Protein AF-A0A1G7PB06-F1 (afdb_monomer_lite)

Radius of gyration: 14.4 Å; chains: 1; bounding box: 40×36×32 Å

Secondary structure (DSSP, 8-state):
-----EEEEEEEEEGGGHHHHHHHHHHHHT-----STT---TTEEEEE-SSEEEEEEE-SS-TTSEEEEEEESS-SEEEEEEEEEGGGHHHHHHHHHHHHHHHHHHHS--S-S-----TT-SS-HHHHHHHHHT----

pLDDT: mean 91.92, std 7.51, range [45.88, 98.06]

Structure (mmCIF, N/CA/C/O backbone):
data_AF-A0A1G7PB06-F1
#
_entry.id   AF-A0A1G7PB06-F1
#
loop_
_atom_site.group_PDB
_atom_site.id
_atom_site.type_symbol
_atom_site.label_atom_id
_atom_site.label_alt_id
_atom_site.label_comp_id
_atom_site.label_asym_id
_atom_site.label_entity_id
_atom_site.label_seq_id
_atom_site.pdbx_PDB_ins_code
_atom_site.Cartn_x
_atom_site.Cartn_y
_atom_site.Cartn_z
_atom_site.occupancy
_atom_site.B_iso_or_equiv
_atom_site.auth_seq_id
_atom_site.auth_comp_id
_atom_site.auth_asym_id
_atom_site.auth_atom_id
_atom_site.pdbx_PDB_model_num
ATOM 1 N N . MET A 1 1 ? -23.926 -3.365 15.115 1.00 45.88 1 MET A N 1
ATOM 2 C CA . MET A 1 1 ? -22.559 -3.353 14.564 1.00 45.88 1 MET A CA 1
ATOM 3 C C . MET A 1 1 ? -22.156 -1.903 14.469 1.00 45.88 1 MET A C 1
ATOM 5 O O . MET A 1 1 ? -22.856 -1.162 13.790 1.00 45.88 1 MET A O 1
ATOM 9 N N . GLU A 1 2 ? -21.139 -1.483 15.216 1.00 50.88 2 GLU A N 1
ATOM 10 C CA . GLU A 1 2 ? -20.574 -0.145 15.038 1.00 50.88 2 GLU A CA 1
ATOM 11 C C . GLU A 1 2 ? -20.037 -0.027 13.612 1.00 50.88 2 GLU A C 1
ATOM 13 O O . GLU A 1 2 ? -19.441 -0.963 13.073 1.00 50.88 2 GLU A O 1
ATOM 18 N N . GLN A 1 3 ? -20.331 1.095 12.967 1.00 63.06 3 GLN A N 1
ATOM 19 C CA . GLN A 1 3 ? -19.784 1.397 11.659 1.00 63.06 3 GLN A CA 1
ATOM 20 C C . GLN A 1 3 ? -18.326 1.800 11.878 1.00 63.06 3 GLN A C 1
ATOM 22 O O . GLN A 1 3 ? -18.056 2.876 12.404 1.00 63.06 3 GLN A O 1
ATOM 27 N N . ILE A 1 4 ? -17.396 0.907 11.541 1.00 79.12 4 ILE A N 1
ATOM 28 C CA . ILE A 1 4 ? -15.962 1.195 11.625 1.00 79.12 4 ILE A CA 1
ATOM 29 C C . ILE A 1 4 ? -15.667 2.318 10.626 1.00 79.12 4 ILE A C 1
ATOM 31 O O . ILE A 1 4 ? -15.870 2.145 9.422 1.00 79.12 4 ILE A O 1
ATOM 35 N N . ALA A 1 5 ? -15.234 3.472 11.133 1.00 92.56 5 ALA A N 1
ATOM 36 C CA . ALA A 1 5 ? -14.767 4.575 10.305 1.00 92.56 5 ALA A CA 1
ATOM 37 C C . ALA A 1 5 ? -13.387 4.222 9.738 1.00 92.56 5 ALA A C 1
ATOM 39 O 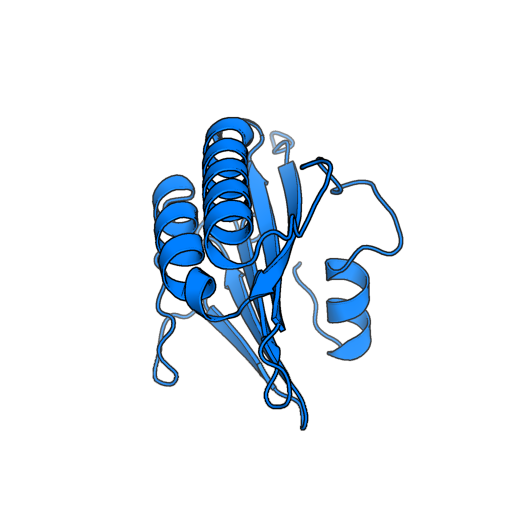O . ALA A 1 5 ? -12.468 3.879 10.488 1.00 92.56 5 ALA A O 1
ATOM 40 N N . LEU A 1 6 ? -13.265 4.271 8.413 1.00 95.94 6 LEU A N 1
ATOM 41 C CA . LEU A 1 6 ? -12.065 3.886 7.680 1.00 95.94 6 LEU A CA 1
ATOM 42 C C . LEU A 1 6 ? -11.516 5.077 6.892 1.00 95.94 6 LEU A C 1
ATOM 44 O O . LEU A 1 6 ? -12.263 5.938 6.427 1.00 95.94 6 LEU A O 1
ATOM 48 N N . VAL A 1 7 ? -10.205 5.057 6.697 1.00 97.19 7 VAL A N 1
ATOM 49 C CA . VAL A 1 7 ? -9.429 6.006 5.900 1.00 97.19 7 VAL A CA 1
ATOM 50 C C . VAL A 1 7 ? -8.623 5.225 4.878 1.00 97.19 7 VAL A C 1
ATOM 52 O O . VAL A 1 7 ? -8.157 4.124 5.177 1.00 97.19 7 VAL A O 1
ATOM 55 N N . GLN A 1 8 ? -8.442 5.795 3.689 1.00 97.88 8 GLN A N 1
ATOM 56 C CA . GLN A 1 8 ? -7.593 5.228 2.648 1.00 97.88 8 GLN A CA 1
ATOM 57 C C . GLN A 1 8 ? -6.561 6.250 2.191 1.00 97.88 8 GLN A C 1
ATOM 59 O O . GLN A 1 8 ? -6.912 7.387 1.886 1.00 97.88 8 GLN A O 1
ATOM 64 N N . TYR A 1 9 ? -5.312 5.811 2.119 1.00 97.75 9 TYR A N 1
ATOM 65 C CA . TYR A 1 9 ? -4.211 6.535 1.503 1.00 97.75 9 TYR A CA 1
ATOM 66 C C . TYR A 1 9 ? -3.663 5.708 0.351 1.00 97.75 9 TYR A C 1
ATOM 68 O O . TYR A 1 9 ? -3.637 4.478 0.426 1.00 97.75 9 TYR A O 1
ATOM 76 N N . GLU A 1 10 ? -3.219 6.380 -0.699 1.00 95.81 10 GLU A N 1
ATOM 77 C CA . GLU A 1 10 ? -2.621 5.744 -1.866 1.00 95.81 10 GLU A CA 1
ATOM 78 C C . GLU A 1 10 ? -1.372 6.515 -2.266 1.00 95.81 10 GLU A C 1
ATOM 80 O O . GLU A 1 10 ? -1.354 7.742 -2.165 1.00 95.81 10 GLU A O 1
ATOM 85 N N . TYR A 1 11 ? -0.325 5.794 -2.655 1.00 91.44 11 TYR A N 1
ATOM 86 C CA . TYR A 1 11 ? 1.003 6.372 -2.822 1.00 91.44 11 TYR A CA 1
ATOM 87 C C . TYR A 1 11 ? 1.779 5.607 -3.905 1.00 91.44 11 TYR A C 1
ATOM 89 O O . TYR A 1 11 ? 1.746 4.378 -3.920 1.00 91.44 11 TYR A O 1
ATOM 97 N N . GLU A 1 12 ? 2.464 6.311 -4.805 1.00 93.38 12 GLU A N 1
ATOM 98 C CA . GLU A 1 12 ? 3.399 5.761 -5.797 1.00 93.38 12 GLU A CA 1
ATOM 99 C C . GLU A 1 12 ? 4.785 6.329 -5.509 1.00 93.38 12 GLU A C 1
ATOM 101 O O . GLU A 1 12 ? 4.919 7.529 -5.287 1.00 93.38 12 GLU A O 1
ATOM 106 N N . PHE A 1 13 ? 5.804 5.477 -5.442 1.00 93.94 13 PHE A N 1
ATOM 107 C CA . PHE A 1 13 ? 7.101 5.864 -4.891 1.00 93.94 13 PHE A CA 1
ATOM 108 C C . PHE A 1 13 ? 8.231 4.928 -5.348 1.00 93.94 13 PHE A C 1
ATOM 110 O O . PHE A 1 13 ? 7.950 3.800 -5.780 1.00 93.94 13 PHE A O 1
ATOM 117 N N . PRO A 1 14 ? 9.505 5.359 -5.247 1.00 94.94 14 PRO A N 1
ATOM 118 C CA . PRO A 1 14 ? 10.655 4.505 -5.529 1.00 94.94 14 PRO A CA 1
ATOM 119 C C . PRO A 1 14 ? 10.664 3.251 -4.646 1.00 94.94 14 PRO A C 1
ATOM 121 O O . PRO A 1 14 ? 10.404 3.299 -3.446 1.00 94.94 14 PRO A O 1
ATOM 124 N N . ASN A 1 15 ? 10.971 2.102 -5.239 1.00 94.44 15 ASN A N 1
ATOM 125 C CA . ASN A 1 15 ? 10.803 0.802 -4.596 1.00 94.44 15 ASN A CA 1
ATOM 126 C C . ASN A 1 15 ? 11.654 0.575 -3.338 1.00 94.44 15 ASN A C 1
ATOM 128 O O . ASN A 1 15 ? 11.265 -0.238 -2.500 1.00 94.44 15 ASN A O 1
ATOM 132 N N . GLU A 1 16 ? 12.784 1.257 -3.185 1.00 94.56 16 GLU A N 1
ATOM 133 C CA . GLU A 1 16 ? 13.708 1.064 -2.062 1.00 94.56 16 GLU A CA 1
ATOM 134 C C . GLU A 1 16 ? 13.110 1.445 -0.700 1.00 94.56 16 GLU A C 1
ATOM 136 O O . GLU A 1 16 ? 13.484 0.855 0.310 1.00 94.56 16 GLU A O 1
ATOM 141 N N . PHE A 1 17 ? 12.100 2.321 -0.674 1.00 94.75 17 PHE A N 1
ATOM 142 C CA . PHE A 1 17 ? 11.391 2.709 0.552 1.00 94.75 17 PHE A CA 1
ATOM 143 C C . PHE A 1 17 ? 10.294 1.710 0.962 1.00 94.75 17 PHE A C 1
ATOM 145 O O . PHE A 1 17 ? 9.633 1.892 1.984 1.00 94.75 17 PHE A O 1
ATOM 152 N N . THR A 1 18 ? 10.051 0.657 0.170 1.00 95.31 18 THR A N 1
ATOM 153 C CA . THR A 1 18 ? 8.888 -0.234 0.357 1.00 95.31 18 THR A CA 1
ATOM 154 C C . THR A 1 18 ? 8.957 -1.009 1.661 1.00 95.31 18 THR A C 1
ATOM 156 O O . THR A 1 18 ? 7.960 -1.072 2.380 1.00 95.31 18 THR A O 1
ATOM 159 N N . ASP A 1 19 ? 10.109 -1.608 1.960 1.00 94.62 19 ASP A N 1
ATOM 160 C CA . ASP A 1 19 ? 10.250 -2.493 3.115 1.00 94.62 19 ASP A CA 1
ATOM 161 C C . ASP A 1 19 ? 10.080 -1.698 4.417 1.00 94.62 19 ASP A C 1
ATOM 163 O O . ASP A 1 19 ? 9.240 -2.047 5.247 1.00 94.62 19 ASP A O 1
ATOM 167 N N . GLU A 1 20 ? 10.779 -0.564 4.540 1.00 94.94 20 GLU A N 1
ATOM 168 C CA . GLU A 1 20 ? 10.661 0.337 5.690 1.00 94.94 20 GLU A CA 1
ATOM 169 C C . GLU A 1 20 ? 9.227 0.859 5.862 1.00 94.94 20 GLU A C 1
ATOM 171 O O . GLU A 1 20 ? 8.671 0.796 6.964 1.00 94.94 20 GLU A O 1
ATOM 176 N N . LEU A 1 21 ? 8.600 1.335 4.779 1.00 96.50 21 LEU A N 1
ATOM 177 C CA . LEU A 1 21 ? 7.232 1.842 4.828 1.00 96.50 21 LEU A CA 1
ATOM 178 C C . LEU A 1 21 ? 6.264 0.756 5.312 1.00 96.50 21 LEU A C 1
ATOM 180 O O . LEU A 1 21 ? 5.485 0.981 6.239 1.00 96.50 21 LEU A O 1
ATOM 184 N N . VAL A 1 22 ? 6.300 -0.434 4.716 1.00 97.19 22 VAL A N 1
ATOM 185 C CA . VAL A 1 22 ? 5.345 -1.498 5.046 1.00 97.19 22 VAL A CA 1
ATOM 186 C C . VAL A 1 22 ? 5.564 -2.037 6.458 1.00 97.19 22 VAL A C 1
ATOM 188 O O . VAL A 1 22 ? 4.580 -2.325 7.141 1.00 97.19 22 VAL A O 1
ATOM 191 N N . GLU A 1 23 ? 6.806 -2.137 6.932 1.00 96.75 23 GLU A N 1
ATOM 192 C CA . GLU A 1 23 ? 7.096 -2.537 8.313 1.00 96.75 23 GLU A CA 1
ATOM 193 C C . GLU A 1 23 ? 6.539 -1.533 9.330 1.00 96.75 23 GLU A C 1
ATOM 195 O O . GLU A 1 23 ? 5.863 -1.932 10.286 1.00 96.75 23 GLU A O 1
ATOM 200 N N . GLN A 1 24 ? 6.744 -0.230 9.112 1.00 97.81 24 GLN A N 1
ATOM 201 C CA . GLN A 1 24 ? 6.213 0.811 9.997 1.00 97.81 24 GLN A CA 1
ATOM 202 C C . GLN A 1 24 ? 4.680 0.824 10.008 1.00 97.81 24 GLN A C 1
ATOM 204 O O . GLN A 1 24 ? 4.052 0.846 11.073 1.00 97.81 24 GLN A O 1
ATOM 209 N N . ILE A 1 25 ? 4.064 0.770 8.826 1.00 98.06 25 ILE A N 1
ATOM 210 C CA . ILE A 1 25 ? 2.607 0.757 8.667 1.00 98.06 25 ILE A CA 1
ATOM 211 C C . ILE A 1 25 ? 2.004 -0.513 9.279 1.00 98.06 25 ILE A C 1
ATOM 213 O O . ILE A 1 25 ? 1.044 -0.425 10.049 1.00 98.06 25 ILE A O 1
ATOM 217 N N . GLY A 1 26 ? 2.600 -1.679 9.017 1.00 97.25 26 GLY A N 1
ATOM 218 C CA . GLY A 1 26 ? 2.213 -2.956 9.616 1.00 97.25 26 GLY A CA 1
ATOM 219 C C . GLY A 1 26 ? 2.284 -2.923 11.142 1.00 97.25 26 GLY A C 1
ATOM 220 O O . GLY A 1 26 ? 1.340 -3.346 11.809 1.00 97.25 26 GLY A O 1
ATOM 221 N N . GLY A 1 27 ? 3.336 -2.323 11.706 1.00 97.75 27 GLY A N 1
ATOM 222 C CA . GLY A 1 27 ? 3.474 -2.112 13.147 1.00 97.75 27 GLY A CA 1
ATOM 223 C C . GLY A 1 27 ? 2.383 -1.216 13.744 1.00 97.75 27 GLY A C 1
ATOM 224 O O . GLY A 1 27 ? 1.810 -1.554 14.780 1.00 97.75 27 GLY A O 1
ATOM 225 N N . ILE A 1 28 ? 2.039 -0.103 13.084 1.00 97.88 28 ILE A N 1
ATOM 226 C CA . ILE A 1 28 ? 0.966 0.808 13.531 1.00 97.88 28 ILE A CA 1
ATOM 227 C C . ILE A 1 28 ? -0.402 0.123 13.485 1.00 97.88 28 ILE A C 1
ATOM 229 O O . ILE A 1 28 ? -1.214 0.305 14.394 1.00 97.88 28 ILE A O 1
ATOM 233 N N . MET A 1 29 ? -0.657 -0.648 12.428 1.00 96.50 29 MET A N 1
ATOM 234 C CA . MET A 1 29 ? -1.915 -1.368 12.218 1.00 96.50 29 MET A CA 1
ATOM 235 C C . MET A 1 29 ? -1.981 -2.682 13.005 1.00 96.50 29 MET A C 1
ATOM 237 O O . MET A 1 29 ? -3.035 -3.304 13.048 1.00 96.50 29 MET A O 1
ATOM 241 N N . ASN A 1 30 ? -0.878 -3.100 13.636 1.00 95.69 30 ASN A N 1
ATOM 242 C CA . ASN A 1 30 ? -0.724 -4.402 14.283 1.00 95.69 30 ASN A CA 1
ATOM 243 C C . ASN A 1 30 ? -1.012 -5.587 13.333 1.00 95.69 30 ASN A C 1
ATOM 245 O O . ASN A 1 30 ? -1.531 -6.627 13.743 1.00 95.69 30 ASN A O 1
ATOM 249 N N . ILE A 1 31 ? -0.659 -5.425 12.055 1.00 95.62 31 ILE A N 1
ATOM 250 C CA . ILE A 1 31 ? -0.755 -6.458 11.024 1.00 95.62 31 ILE A CA 1
ATOM 251 C C . ILE A 1 31 ? 0.628 -7.093 10.865 1.00 95.62 31 ILE A C 1
ATOM 253 O O . ILE A 1 31 ? 1.576 -6.393 10.509 1.00 95.62 31 ILE A O 1
ATOM 257 N N . PRO A 1 32 ? 0.775 -8.412 11.082 1.00 93.25 32 PRO A N 1
ATOM 258 C C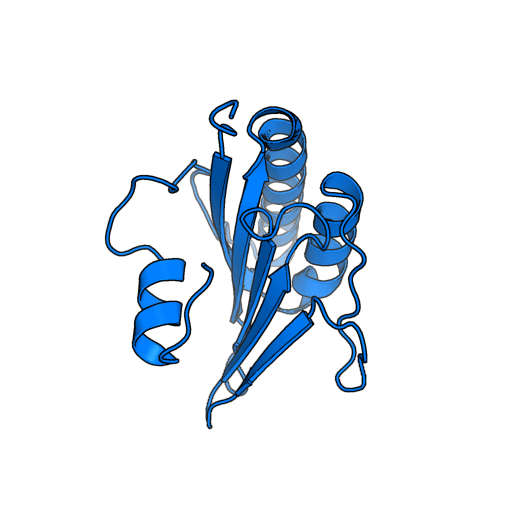A . PRO A 1 32 ? 2.016 -9.104 10.765 1.00 93.25 32 PRO A CA 1
ATOM 259 C C . PRO A 1 32 ? 2.306 -9.012 9.265 1.00 93.25 32 PRO A C 1
ATOM 261 O O . PRO A 1 32 ? 1.475 -9.421 8.451 1.00 93.25 32 PRO A O 1
ATOM 264 N N . VAL A 1 33 ? 3.479 -8.502 8.904 1.00 94.25 33 VAL A N 1
ATOM 265 C CA . VAL A 1 33 ? 3.927 -8.390 7.513 1.00 94.25 33 VAL A CA 1
ATOM 266 C C . VAL A 1 33 ? 5.053 -9.382 7.242 1.00 94.25 33 VAL A C 1
ATOM 268 O O . VAL A 1 33 ? 5.879 -9.658 8.109 1.00 9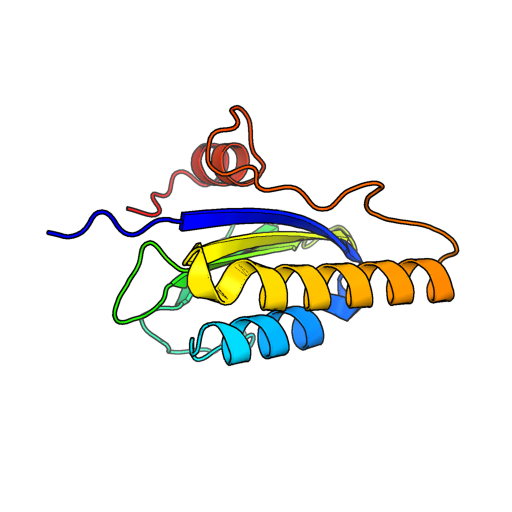4.25 33 VAL A O 1
ATOM 271 N N . ASP A 1 34 ? 5.067 -9.935 6.035 1.00 92.50 34 ASP A N 1
ATOM 272 C CA . ASP A 1 34 ? 6.164 -10.741 5.507 1.00 92.50 34 ASP A CA 1
ATOM 273 C C . ASP A 1 34 ? 6.247 -10.474 4.006 1.00 92.50 34 ASP A C 1
ATOM 275 O O . ASP A 1 34 ? 5.364 -10.862 3.236 1.00 92.50 34 ASP A O 1
ATOM 279 N N . LEU A 1 35 ? 7.291 -9.746 3.607 1.00 91.50 35 LEU A N 1
ATOM 280 C CA . LEU A 1 35 ? 7.494 -9.346 2.220 1.00 91.50 35 LEU A CA 1
ATOM 281 C C . LEU A 1 35 ? 8.276 -10.379 1.403 1.00 91.50 35 LEU A C 1
ATOM 283 O O . LEU A 1 35 ? 8.491 -10.195 0.201 1.00 91.50 35 LEU A O 1
ATOM 287 N N . THR A 1 36 ? 8.652 -11.507 2.001 1.00 90.06 36 THR A N 1
ATOM 288 C CA . THR A 1 36 ? 9.340 -12.566 1.270 1.00 90.06 36 THR A CA 1
ATOM 289 C C . THR A 1 36 ? 8.414 -13.226 0.241 1.00 90.06 36 THR A C 1
ATOM 291 O O . THR A 1 36 ? 7.182 -13.233 0.351 1.00 90.06 36 THR A O 1
ATOM 294 N N . LYS A 1 37 ? 9.004 -13.792 -0.818 1.00 82.06 37 LYS A N 1
ATOM 295 C CA . LYS A 1 37 ? 8.248 -14.564 -1.821 1.00 82.06 37 LYS A CA 1
ATOM 296 C C . LYS A 1 37 ? 7.689 -15.872 -1.257 1.00 82.06 37 LYS A C 1
ATOM 298 O O . LYS A 1 37 ? 6.650 -16.327 -1.712 1.00 82.06 37 LYS A O 1
ATOM 303 N N . ASP A 1 38 ? 8.360 -16.444 -0.261 1.00 86.19 38 ASP A N 1
ATOM 304 C CA . ASP A 1 38 ? 7.997 -17.726 0.349 1.00 86.19 38 ASP A CA 1
ATOM 305 C C . ASP A 1 38 ? 7.073 -17.576 1.569 1.00 86.19 38 ASP A C 1
ATOM 307 O O . ASP A 1 38 ? 6.910 -18.534 2.337 1.00 86.19 38 ASP A O 1
ATOM 311 N N . ASN A 1 39 ? 6.480 -16.391 1.772 1.00 88.56 39 ASN A N 1
ATOM 312 C CA . ASN A 1 39 ? 5.578 -16.152 2.891 1.00 88.56 39 ASN A CA 1
ATOM 313 C C . ASN A 1 39 ? 4.421 -17.176 2.882 1.00 88.56 39 ASN A C 1
ATOM 315 O O . ASN A 1 39 ? 3.903 -17.571 1.837 1.00 88.56 39 ASN A O 1
ATOM 319 N N . LYS A 1 40 ? 4.016 -17.631 4.072 1.00 88.50 40 LYS A N 1
ATOM 320 C CA . LYS A 1 40 ? 2.939 -18.632 4.253 1.00 88.50 40 LYS A CA 1
ATOM 321 C C . LYS A 1 40 ? 1.772 -18.091 5.072 1.00 88.50 40 LYS A C 1
ATOM 323 O O . LYS A 1 40 ? 0.983 -18.861 5.629 1.00 88.50 40 LYS A O 1
ATOM 328 N N . MET A 1 41 ? 1.701 -16.773 5.215 1.00 91.69 41 MET A N 1
ATOM 329 C CA . MET A 1 41 ? 0.707 -16.117 6.047 1.00 91.69 41 MET A CA 1
ATOM 330 C C . MET A 1 41 ? -0.634 -16.083 5.313 1.00 91.69 41 MET A C 1
ATOM 332 O O . MET A 1 41 ? -0.736 -15.575 4.206 1.00 91.69 41 MET A O 1
ATOM 336 N N . ARG A 1 42 ? -1.692 -16.627 5.926 1.00 91.94 42 ARG A N 1
ATOM 337 C CA . ARG A 1 42 ? -3.008 -16.775 5.266 1.00 91.94 42 ARG A CA 1
ATOM 338 C C . ARG A 1 42 ? -3.676 -15.449 4.901 1.00 91.94 42 ARG A C 1
ATOM 340 O O . ARG A 1 42 ? -4.541 -15.430 4.031 1.00 91.94 42 ARG A O 1
ATOM 347 N N . HIS A 1 43 ? -3.331 -14.379 5.609 1.00 93.06 43 HIS A N 1
ATOM 348 C CA . HIS A 1 43 ? -3.854 -13.036 5.381 1.00 93.06 43 HIS A CA 1
ATOM 349 C C . HIS A 1 43 ? -3.066 -12.256 4.318 1.00 93.06 43 HIS A C 1
ATOM 351 O O . HIS A 1 43 ? -3.431 -11.119 4.029 1.00 93.06 43 HIS A O 1
ATOM 357 N N . ILE A 1 44 ? -2.027 -12.866 3.735 1.00 95.19 44 ILE A N 1
ATOM 358 C CA . ILE A 1 44 ? -1.246 -12.330 2.619 1.00 95.19 44 ILE A CA 1
ATOM 359 C C . ILE A 1 44 ? -1.620 -13.095 1.348 1.00 95.19 44 ILE A C 1
ATOM 361 O O . ILE A 1 44 ? -1.631 -14.326 1.326 1.00 95.19 44 ILE A O 1
ATOM 365 N N . GLN A 1 45 ? -1.962 -12.363 0.293 1.00 93.56 45 GLN A N 1
ATOM 366 C CA . GLN A 1 45 ? -2.355 -12.915 -1.000 1.00 93.56 45 GLN A CA 1
ATOM 367 C C . GLN A 1 45 ? -1.634 -12.175 -2.118 1.00 93.56 45 GLN A C 1
ATOM 369 O O . GLN A 1 45 ? -1.674 -10.948 -2.157 1.00 93.56 45 GLN A O 1
ATOM 374 N N . ASP A 1 46 ? -1.037 -12.926 -3.039 1.00 93.44 46 ASP A N 1
ATOM 375 C CA . ASP A 1 46 ? -0.359 -12.375 -4.208 1.00 93.44 46 ASP A CA 1
ATOM 376 C C . ASP A 1 46 ? -1.189 -12.643 -5.472 1.00 93.44 46 ASP A C 1
ATOM 378 O O . ASP A 1 46 ? -1.631 -13.767 -5.721 1.00 93.44 46 ASP A O 1
ATOM 382 N N . TYR A 1 47 ? -1.377 -11.602 -6.277 1.00 92.06 47 TYR A N 1
ATOM 383 C CA . TYR A 1 47 ? -2.008 -11.635 -7.592 1.00 92.06 47 TYR A CA 1
ATOM 384 C C . TYR A 1 47 ? -0.957 -11.236 -8.621 1.00 92.06 47 TYR A C 1
ATOM 386 O O . TYR A 1 47 ? -0.466 -10.107 -8.627 1.00 92.06 47 TYR A O 1
ATOM 394 N N . GLU A 1 48 ? -0.557 -12.181 -9.464 1.00 90.75 48 GLU A N 1
ATOM 395 C CA . GLU A 1 48 ? 0.572 -12.008 -10.372 1.00 90.75 48 GLU A CA 1
ATOM 396 C C . GLU A 1 48 ? 0.113 -11.904 -11.828 1.00 90.75 48 GLU A C 1
ATOM 398 O O . GLU A 1 48 ? -0.723 -12.669 -12.306 1.00 90.75 48 GLU A O 1
ATOM 403 N N . SER A 1 49 ? 0.721 -10.964 -12.545 1.00 88.19 49 SER A N 1
ATOM 404 C CA . SER A 1 49 ? 0.607 -10.794 -13.992 1.00 88.19 49 SER A CA 1
ATOM 405 C C . SER A 1 49 ? 1.998 -10.826 -14.634 1.00 88.19 49 SER A C 1
ATOM 407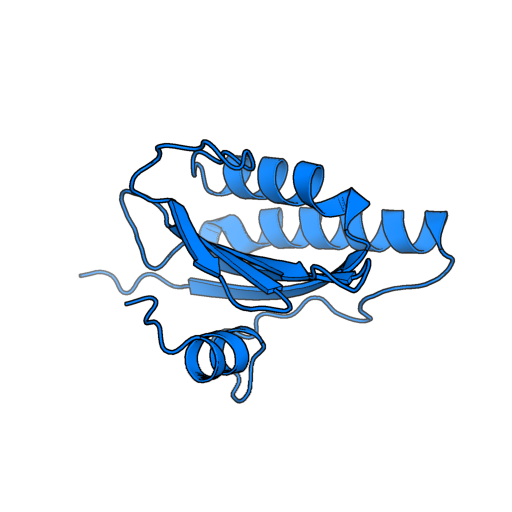 O O . SER A 1 49 ? 3.013 -10.966 -13.946 1.00 88.19 49 SER A O 1
ATOM 409 N N . GLU A 1 50 ? 2.083 -10.666 -15.954 1.00 87.88 50 GLU A N 1
ATOM 410 C CA . GLU A 1 50 ? 3.375 -10.618 -16.652 1.00 87.88 50 GLU A CA 1
ATOM 411 C C . GLU A 1 50 ? 4.253 -9.441 -16.197 1.00 87.88 50 GLU A C 1
ATOM 413 O O . GLU A 1 50 ? 5.471 -9.591 -16.104 1.00 87.88 50 GLU A O 1
ATOM 418 N N . THR A 1 51 ? 3.652 -8.297 -15.856 1.00 89.50 51 THR A N 1
ATOM 419 C CA . THR A 1 51 ? 4.371 -7.035 -15.607 1.00 89.50 51 THR A CA 1
ATOM 420 C C . THR A 1 51 ? 4.396 -6.604 -14.145 1.00 89.50 51 THR A C 1
ATOM 422 O O . THR A 1 51 ? 5.212 -5.765 -13.772 1.00 89.50 51 THR A O 1
ATOM 425 N N . GLU A 1 52 ? 3.529 -7.152 -13.297 1.00 92.50 52 GLU A N 1
ATOM 426 C CA . GLU A 1 52 ? 3.384 -6.709 -11.905 1.00 92.50 52 GLU A CA 1
ATOM 427 C C . GLU A 1 52 ? 2.879 -7.820 -10.975 1.00 92.50 52 GLU A C 1
ATOM 429 O O . GLU A 1 52 ? 2.262 -8.790 -11.426 1.00 92.50 52 GLU A O 1
ATOM 434 N N . ILE A 1 53 ? 3.155 -7.666 -9.677 1.00 93.31 53 ILE A N 1
ATOM 435 C CA . ILE A 1 53 ? 2.607 -8.475 -8.579 1.00 93.31 53 ILE A CA 1
ATOM 436 C C . ILE A 1 53 ? 1.839 -7.530 -7.657 1.00 93.31 53 ILE A C 1
ATOM 438 O O . ILE A 1 53 ? 2.409 -6.555 -7.172 1.00 93.31 53 ILE A O 1
ATOM 442 N N . ILE A 1 54 ? 0.571 -7.822 -7.386 1.00 94.94 54 ILE A N 1
ATOM 443 C CA . ILE A 1 54 ? -0.201 -7.166 -6.330 1.00 94.94 54 ILE A CA 1
ATOM 444 C C . ILE A 1 54 ? -0.177 -8.056 -5.098 1.00 94.94 54 ILE A C 1
ATOM 446 O O . ILE A 1 54 ? -0.694 -9.167 -5.132 1.00 94.94 54 ILE A O 1
ATOM 450 N N . ARG A 1 55 ? 0.380 -7.561 -4.000 1.00 95.38 55 ARG A N 1
ATOM 451 C CA . ARG A 1 55 ? 0.325 -8.208 -2.695 1.00 95.38 55 ARG A CA 1
ATOM 452 C C . ARG A 1 55 ? -0.707 -7.523 -1.828 1.00 95.38 55 ARG A C 1
ATOM 454 O O . ARG A 1 55 ? -0.594 -6.332 -1.572 1.00 95.38 55 ARG A O 1
ATOM 461 N N . LEU A 1 56 ? -1.677 -8.276 -1.337 1.00 96.12 56 LEU A N 1
ATOM 462 C CA . LEU A 1 56 ? -2.701 -7.816 -0.412 1.00 96.12 56 LEU A CA 1
ATOM 463 C C . LEU A 1 56 ? -2.479 -8.453 0.960 1.00 96.12 56 LEU A C 1
ATOM 465 O O . LEU A 1 56 ? -2.573 -9.669 1.102 1.00 96.12 56 LEU A O 1
ATOM 469 N N . ILE A 1 57 ? -2.220 -7.624 1.966 1.00 96.81 57 ILE A N 1
ATOM 470 C CA . ILE A 1 57 ? -1.997 -7.999 3.364 1.00 96.81 57 ILE A CA 1
ATOM 471 C C . ILE A 1 57 ? -3.185 -7.474 4.174 1.00 96.81 57 ILE A C 1
ATOM 473 O O . ILE A 1 57 ? -3.242 -6.290 4.511 1.00 96.81 57 ILE A O 1
ATOM 477 N N . LYS A 1 58 ? -4.161 -8.336 4.465 1.00 96.62 58 LYS A N 1
ATOM 478 C CA . LYS A 1 58 ? -5.347 -7.966 5.254 1.00 96.62 58 LYS A CA 1
ATOM 479 C C . LYS A 1 58 ? -5.078 -8.114 6.754 1.00 96.62 58 LYS A C 1
ATOM 481 O O . LYS A 1 58 ? -4.332 -8.998 7.168 1.00 96.62 58 LYS A O 1
ATOM 486 N N . ASP A 1 59 ? -5.726 -7.303 7.581 1.00 95.25 59 ASP A N 1
ATOM 487 C CA . ASP A 1 59 ? -5.793 -7.559 9.019 1.00 95.25 59 ASP A CA 1
ATOM 488 C C . ASP A 1 59 ? -6.531 -8.900 9.257 1.00 95.25 59 ASP A C 1
ATOM 490 O O . ASP A 1 59 ? -7.628 -9.102 8.717 1.00 95.25 59 ASP A O 1
ATOM 494 N N . PRO A 1 60 ? -5.955 -9.844 10.030 1.00 91.56 60 PRO A N 1
ATOM 495 C CA . PRO A 1 60 ? -6.575 -11.146 10.285 1.00 91.56 60 PRO A CA 1
ATOM 496 C C . PRO A 1 60 ? -7.914 -11.088 11.038 1.00 91.56 60 PRO A C 1
ATOM 498 O O . PRO A 1 60 ? -8.696 -12.038 10.967 1.00 91.56 60 PRO A O 1
ATOM 501 N N . ILE A 1 61 ? -8.151 -10.021 11.801 1.00 91.88 61 ILE A N 1
ATOM 502 C CA . ILE A 1 61 ? -9.344 -9.785 12.621 1.00 91.88 61 ILE A CA 1
ATOM 503 C C . ILE A 1 61 ? -10.322 -8.874 11.868 1.00 91.88 61 ILE A C 1
ATOM 505 O O . ILE A 1 61 ? -11.529 -9.124 11.894 1.00 91.88 61 ILE A O 1
ATOM 509 N N . GLU A 1 62 ? -9.819 -7.858 11.161 1.00 91.88 62 GLU A N 1
ATOM 510 C CA . GLU A 1 62 ? -10.633 -6.884 10.422 1.00 91.88 62 GLU A CA 1
ATOM 511 C C . GLU A 1 62 ? -10.220 -6.731 8.954 1.00 91.88 62 GLU A C 1
ATOM 513 O O . GLU A 1 62 ? -9.613 -5.731 8.584 1.00 91.88 62 GLU A O 1
ATOM 518 N N . PRO A 1 63 ? -10.640 -7.637 8.052 1.00 92.56 63 PRO A N 1
ATOM 519 C CA . PRO A 1 63 ? -10.139 -7.690 6.673 1.00 92.56 63 PRO A CA 1
ATOM 520 C C . PRO A 1 63 ? -10.340 -6.426 5.815 1.00 92.56 63 PRO A C 1
ATOM 522 O O . PRO A 1 63 ? -9.733 -6.297 4.753 1.00 92.56 63 PRO A O 1
ATOM 525 N N . LYS A 1 64 ? -11.190 -5.488 6.258 1.00 93.69 64 LYS A N 1
ATOM 526 C CA . LYS A 1 64 ? -11.365 -4.164 5.635 1.00 93.69 64 LYS A CA 1
ATOM 527 C C . LYS A 1 64 ? -10.202 -3.210 5.912 1.00 93.69 64 LYS A C 1
ATOM 529 O O . LYS A 1 64 ? -10.112 -2.173 5.263 1.00 93.69 64 LYS A O 1
ATOM 534 N N . THR A 1 65 ? -9.351 -3.536 6.870 1.00 95.94 65 THR A N 1
ATOM 535 C CA . THR A 1 65 ? -8.096 -2.865 7.176 1.00 95.94 65 THR A CA 1
ATOM 536 C C . THR A 1 65 ? -6.974 -3.674 6.532 1.00 95.94 65 THR A C 1
ATOM 538 O O . THR A 1 65 ? -6.875 -4.878 6.750 1.00 95.94 65 THR A O 1
ATOM 541 N N . PHE A 1 66 ? -6.186 -3.052 5.658 1.00 97.62 66 PHE A N 1
ATOM 542 C CA . PHE A 1 66 ? -5.200 -3.764 4.847 1.00 97.62 66 PHE A CA 1
ATOM 543 C C . PHE A 1 66 ? -4.098 -2.849 4.314 1.00 97.62 66 PHE A C 1
ATOM 545 O O . PHE A 1 66 ? -4.255 -1.628 4.230 1.00 97.62 66 PHE A O 1
ATOM 552 N N . ILE A 1 67 ? -3.011 -3.488 3.892 1.00 98.06 67 ILE A N 1
ATOM 553 C CA . ILE A 1 67 ? -1.931 -2.913 3.096 1.00 98.06 67 ILE A CA 1
ATOM 554 C C . ILE A 1 67 ? -1.928 -3.653 1.759 1.00 98.06 67 ILE A C 1
ATOM 556 O O . ILE A 1 67 ? -1.870 -4.881 1.731 1.00 98.06 67 ILE A O 1
ATOM 560 N N . LEU A 1 68 ? -2.010 -2.933 0.649 1.00 97.62 68 LEU A N 1
ATOM 561 C CA . LEU A 1 68 ? -1.859 -3.488 -0.691 1.00 97.62 68 LEU A CA 1
ATOM 562 C C . LEU A 1 68 ? -0.632 -2.864 -1.331 1.00 97.62 68 LEU A C 1
ATOM 564 O O . LEU A 1 68 ? -0.514 -1.648 -1.336 1.00 97.62 68 LEU A O 1
ATOM 568 N N . ILE A 1 69 ? 0.250 -3.682 -1.892 1.00 96.88 69 ILE A N 1
ATOM 569 C CA . ILE A 1 69 ? 1.479 -3.246 -2.555 1.00 96.88 69 ILE A CA 1
ATOM 570 C C . ILE A 1 69 ? 1.446 -3.744 -3.994 1.00 96.88 69 ILE A C 1
ATOM 572 O O . ILE A 1 69 ? 1.212 -4.923 -4.244 1.00 96.88 69 ILE A O 1
ATOM 576 N N . LYS A 1 70 ? 1.707 -2.857 -4.945 1.00 95.38 70 LYS A N 1
ATOM 577 C CA . LYS A 1 70 ? 1.900 -3.174 -6.355 1.00 95.38 70 LYS A CA 1
ATOM 578 C C . LYS A 1 70 ? 3.391 -3.118 -6.665 1.00 95.38 70 LYS A C 1
ATOM 580 O O . LYS A 1 70 ? 3.963 -2.042 -6.825 1.00 95.38 70 LYS A O 1
ATOM 585 N N . TYR A 1 71 ? 3.996 -4.291 -6.792 1.00 94.50 71 TYR A N 1
ATOM 586 C CA . TYR A 1 71 ? 5.360 -4.465 -7.271 1.00 94.50 71 TYR A CA 1
ATOM 587 C C . TYR A 1 71 ? 5.370 -4.415 -8.796 1.00 94.50 71 TYR A C 1
ATOM 589 O O . TYR A 1 71 ? 4.720 -5.234 -9.451 1.00 94.50 71 TYR A O 1
ATOM 597 N N . ASN A 1 72 ? 6.127 -3.490 -9.375 1.00 91.62 72 ASN A N 1
ATOM 598 C CA . ASN A 1 72 ? 6.375 -3.478 -10.812 1.00 91.62 72 ASN A CA 1
ATOM 599 C C . ASN A 1 72 ? 7.594 -4.361 -11.129 1.00 91.62 72 ASN A C 1
ATOM 601 O O . ASN A 1 72 ? 8.630 -4.254 -10.484 1.00 91.62 72 ASN A O 1
ATOM 605 N N . LYS A 1 73 ? 7.485 -5.254 -12.117 1.00 91.50 73 LYS A N 1
ATOM 606 C CA . LYS A 1 73 ? 8.602 -6.114 -12.555 1.00 91.50 73 LYS A CA 1
ATOM 607 C C . LYS A 1 73 ? 9.523 -5.424 -13.563 1.00 91.50 73 LYS A C 1
ATOM 609 O O . LYS A 1 73 ? 10.585 -5.948 -13.883 1.00 91.50 73 LYS A O 1
ATOM 614 N N . THR A 1 74 ? 9.078 -4.295 -14.103 1.00 88.88 74 THR A N 1
ATOM 615 C CA . THR A 1 74 ? 9.707 -3.574 -15.220 1.00 88.88 74 THR A CA 1
ATOM 616 C C . THR A 1 74 ? 10.070 -2.130 -14.886 1.00 88.88 74 THR A C 1
ATOM 618 O O . THR A 1 74 ? 10.746 -1.485 -15.681 1.00 88.88 74 THR A O 1
ATOM 621 N N . ASP A 1 75 ? 9.643 -1.636 -13.725 1.00 89.94 75 ASP A N 1
ATOM 622 C CA . ASP A 1 75 ? 9.850 -0.265 -13.267 1.00 89.94 75 ASP A CA 1
ATOM 623 C C . ASP A 1 75 ? 10.318 -0.270 -11.808 1.00 89.94 75 ASP A C 1
ATOM 625 O O . ASP A 1 75 ? 10.028 -1.198 -11.051 1.00 89.94 75 ASP A O 1
ATOM 629 N N . TRP A 1 76 ? 11.037 0.778 -11.430 1.00 90.75 76 TRP A N 1
ATOM 630 C CA . TRP A 1 76 ? 11.529 1.027 -10.082 1.00 90.75 76 TRP A CA 1
ATOM 631 C C . TRP A 1 76 ? 10.494 1.753 -9.214 1.00 90.75 76 TRP A C 1
ATOM 633 O O . TRP A 1 76 ? 10.688 1.837 -8.008 1.00 90.75 76 TRP A O 1
ATOM 643 N N . TYR A 1 77 ? 9.378 2.211 -9.791 1.00 92.75 77 TYR A N 1
ATOM 644 C CA . TYR A 1 77 ? 8.241 2.748 -9.043 1.00 92.75 77 TYR A CA 1
ATOM 645 C C . TYR A 1 77 ? 7.223 1.671 -8.661 1.00 92.75 77 TYR A C 1
ATOM 647 O O . TYR A 1 77 ? 6.661 0.964 -9.512 1.00 92.75 77 TYR A O 1
ATOM 655 N N . TYR A 1 78 ? 6.952 1.579 -7.361 1.00 95.38 78 TYR A N 1
ATOM 656 C CA . TYR A 1 78 ? 5.886 0.761 -6.790 1.00 95.38 78 TYR A CA 1
ATOM 657 C C . TYR A 1 78 ? 4.708 1.638 -6.380 1.00 95.38 78 TYR A C 1
ATOM 659 O O . TYR A 1 78 ? 4.802 2.862 -6.354 1.00 95.38 78 TYR A O 1
ATOM 667 N N . ALA A 1 79 ? 3.582 0.996 -6.078 1.00 95.31 79 ALA A N 1
ATOM 668 C CA . ALA A 1 79 ? 2.440 1.673 -5.481 1.00 95.31 79 ALA A CA 1
ATOM 669 C C . ALA A 1 79 ? 1.989 0.952 -4.214 1.00 95.31 79 ALA A C 1
ATOM 671 O O . ALA A 1 79 ? 2.140 -0.264 -4.098 1.00 95.31 79 ALA A O 1
ATOM 67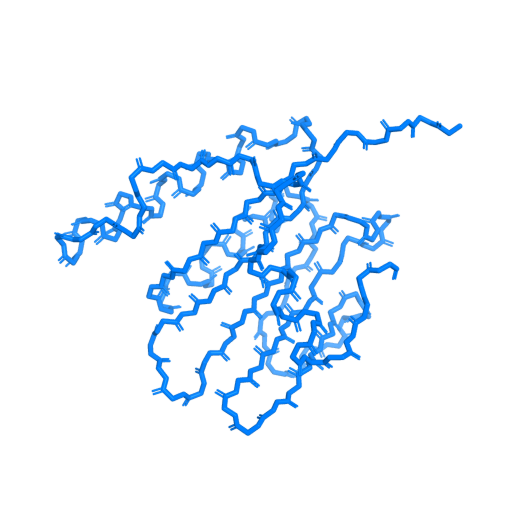2 N N . ILE A 1 80 ? 1.394 1.687 -3.286 1.00 96.69 80 ILE A N 1
ATOM 673 C CA . ILE A 1 80 ? 0.801 1.154 -2.065 1.00 96.69 80 ILE A CA 1
ATOM 674 C C . ILE A 1 80 ? -0.578 1.772 -1.845 1.00 96.69 80 ILE A C 1
ATOM 676 O O . ILE A 1 80 ? -0.801 2.955 -2.094 1.00 96.69 80 ILE A O 1
ATOM 680 N N . VAL A 1 81 ? -1.510 0.958 -1.365 1.00 97.69 81 VAL A N 1
ATOM 681 C CA . VAL A 1 81 ? -2.807 1.386 -0.845 1.00 97.69 81 VAL A CA 1
ATOM 682 C C . VAL A 1 81 ? -2.876 0.951 0.610 1.00 97.69 81 VAL A C 1
ATOM 684 O O . VAL A 1 81 ? -2.721 -0.228 0.925 1.00 97.69 81 VAL A O 1
ATOM 687 N N . ILE A 1 82 ? -3.129 1.900 1.500 1.00 98.06 82 ILE A N 1
ATOM 688 C CA . ILE A 1 82 ? -3.254 1.666 2.936 1.00 98.06 82 ILE A CA 1
ATOM 689 C C . ILE A 1 82 ? -4.682 2.005 3.323 1.00 98.06 82 ILE A C 1
ATOM 691 O O . ILE A 1 82 ? -5.083 3.167 3.247 1.00 98.06 82 ILE A O 1
ATOM 695 N N . ARG A 1 83 ? -5.452 1.012 3.772 1.00 97.69 83 ARG A N 1
ATOM 696 C CA . ARG A 1 83 ? -6.777 1.238 4.352 1.00 97.69 83 ARG A CA 1
ATOM 697 C C . ARG A 1 83 ? -6.734 0.924 5.838 1.00 97.69 83 ARG A C 1
ATOM 699 O O . ARG A 1 83 ? -6.485 -0.213 6.227 1.00 97.69 83 ARG A O 1
ATOM 706 N N . CYS A 1 84 ? -6.982 1.924 6.672 1.00 97.12 84 CYS A N 1
ATOM 707 C CA . CYS A 1 84 ? -6.837 1.832 8.122 1.00 97.12 84 CYS A CA 1
ATOM 708 C C . CYS A 1 84 ? -8.057 2.394 8.855 1.00 97.12 84 CYS A C 1
ATOM 710 O O . CYS A 1 84 ? -8.906 3.054 8.256 1.00 97.12 84 CYS A O 1
ATOM 712 N N . ARG A 1 85 ? -8.161 2.115 10.156 1.00 96.06 85 ARG A N 1
ATOM 713 C CA . ARG A 1 85 ? -9.172 2.747 11.008 1.00 96.06 85 ARG A CA 1
ATOM 714 C C . ARG A 1 85 ? -8.856 4.229 11.198 1.00 96.06 85 ARG A C 1
ATOM 716 O O . ARG A 1 85 ? -7.693 4.600 11.351 1.00 96.06 85 ARG A O 1
ATOM 723 N N . GLU A 1 86 ? -9.898 5.052 11.286 1.00 95.69 86 GLU A N 1
ATOM 724 C CA . GLU A 1 86 ? -9.770 6.494 11.546 1.00 95.69 86 GLU A CA 1
ATOM 725 C C . GLU A 1 86 ? -8.904 6.774 12.787 1.00 95.69 86 GLU A C 1
ATOM 727 O O . GLU A 1 86 ? -8.057 7.652 12.764 1.00 95.69 86 GLU A O 1
ATOM 732 N N . GLU A 1 87 ? -9.020 5.981 13.856 1.00 95.62 87 GLU A N 1
ATOM 733 C CA . GLU A 1 87 ? -8.288 6.206 15.115 1.00 95.62 87 GLU A CA 1
ATOM 734 C C . GLU A 1 87 ? -6.749 6.164 14.993 1.00 95.62 87 GLU A C 1
ATOM 736 O O . GLU A 1 87 ? -6.051 6.771 15.808 1.00 95.62 87 GLU A O 1
ATOM 741 N N . ILE A 1 88 ? -6.208 5.473 13.982 1.00 96.25 88 ILE A N 1
ATOM 742 C CA . ILE A 1 88 ? -4.758 5.350 13.754 1.00 96.25 88 ILE A CA 1
ATOM 743 C C . ILE A 1 88 ? -4.254 6.194 12.579 1.00 96.25 88 ILE A C 1
ATOM 745 O O . ILE A 1 88 ? -3.043 6.276 12.364 1.00 96.25 88 ILE A O 1
ATOM 749 N N . HIS A 1 89 ? -5.144 6.869 11.846 1.00 95.81 89 HIS A N 1
ATOM 750 C CA . HIS A 1 89 ? -4.807 7.491 10.564 1.00 95.81 89 HIS A CA 1
ATOM 751 C C . HIS A 1 89 ? -3.741 8.597 10.662 1.00 95.81 89 HIS A C 1
ATOM 753 O O . HIS A 1 89 ? -2.924 8.741 9.759 1.00 95.81 89 HIS A O 1
ATOM 759 N N . GLN A 1 90 ? -3.675 9.339 11.777 1.00 96.75 90 GLN A N 1
ATOM 760 C CA . GLN A 1 90 ? -2.658 10.383 11.966 1.00 96.75 90 GLN A CA 1
ATOM 761 C C . GLN A 1 90 ? -1.244 9.799 12.041 1.00 96.75 90 GLN A C 1
ATOM 763 O O . GLN A 1 90 ? -0.316 10.389 11.499 1.00 96.75 90 GLN A O 1
ATOM 768 N N . LYS A 1 91 ? -1.079 8.626 12.667 1.00 98.00 91 LYS A N 1
ATOM 769 C CA . LYS A 1 91 ? 0.223 7.945 12.741 1.00 98.00 91 LYS A CA 1
ATOM 770 C C . LYS A 1 91 ? 0.657 7.460 11.361 1.00 98.00 91 LYS A C 1
ATOM 772 O O . LYS A 1 91 ? 1.798 7.660 10.973 1.00 98.00 91 LYS A O 1
ATOM 777 N N . ILE A 1 92 ? -0.281 6.889 10.605 1.00 97.44 92 ILE A N 1
ATOM 778 C CA . ILE A 1 92 ? -0.069 6.475 9.212 1.00 97.44 92 ILE A CA 1
ATOM 779 C C . ILE A 1 92 ? 0.352 7.673 8.357 1.00 97.44 92 ILE A C 1
ATOM 781 O O . ILE A 1 92 ? 1.360 7.616 7.662 1.00 97.44 92 ILE A O 1
ATOM 785 N N . LYS A 1 93 ? -0.374 8.791 8.462 1.00 95.94 93 LYS A N 1
ATOM 786 C CA . LYS A 1 93 ? -0.063 10.017 7.726 1.00 95.94 93 LYS A CA 1
ATOM 787 C C . LYS A 1 93 ? 1.320 10.575 8.074 1.00 95.94 93 LYS A C 1
ATOM 789 O O . LYS A 1 93 ? 2.002 11.049 7.177 1.00 95.94 93 LYS A O 1
ATOM 794 N N . GLN A 1 94 ? 1.749 10.500 9.334 1.00 96.56 94 GLN A N 1
ATOM 795 C CA . GLN A 1 94 ? 3.100 10.909 9.734 1.00 96.56 94 GLN A CA 1
ATOM 796 C C . GLN A 1 94 ? 4.191 10.050 9.089 1.00 96.56 94 GLN A C 1
ATOM 798 O O . GLN A 1 94 ? 5.180 10.607 8.628 1.00 96.56 94 GLN A O 1
ATOM 803 N N . VAL A 1 95 ? 3.997 8.729 9.006 1.00 97.12 95 VAL A N 1
ATOM 804 C CA . VAL A 1 95 ? 4.935 7.845 8.293 1.00 97.12 95 VAL A CA 1
ATOM 805 C C . VAL A 1 95 ? 5.015 8.229 6.816 1.00 97.12 95 VAL A C 1
ATOM 807 O O . VAL A 1 95 ? 6.107 8.383 6.285 1.00 97.12 95 VAL A O 1
ATOM 810 N N . LEU A 1 96 ? 3.868 8.458 6.166 1.00 95.94 96 LEU A N 1
ATOM 811 C CA . LEU A 1 96 ? 3.832 8.866 4.758 1.00 95.94 96 LEU A CA 1
ATOM 812 C C . LEU A 1 96 ? 4.522 10.216 4.515 1.00 95.94 96 LEU A C 1
ATOM 814 O O . LEU A 1 96 ? 5.217 10.361 3.517 1.00 95.94 96 LEU A O 1
ATOM 818 N N . ILE A 1 97 ? 4.363 11.185 5.424 1.00 95.25 97 ILE A N 1
ATOM 819 C CA . ILE A 1 97 ? 5.087 12.466 5.354 1.00 95.25 97 ILE A CA 1
ATOM 820 C C . ILE A 1 97 ? 6.596 12.229 5.471 1.00 95.25 97 ILE A C 1
ATOM 822 O O . ILE A 1 97 ? 7.341 12.757 4.657 1.00 95.25 97 ILE A O 1
ATOM 826 N N . GLY A 1 98 ? 7.039 11.409 6.428 1.00 94.88 98 GLY A N 1
ATOM 827 C CA . GLY A 1 98 ? 8.462 11.115 6.616 1.00 94.88 98 GLY A CA 1
ATOM 828 C C . GLY A 1 98 ? 9.103 10.445 5.398 1.00 94.88 98 GLY A C 1
ATOM 829 O O . GLY A 1 98 ? 10.175 10.863 4.976 1.00 94.88 98 GLY A O 1
ATOM 830 N N . ILE A 1 99 ? 8.427 9.467 4.784 1.00 94.19 99 ILE A N 1
ATOM 831 C CA . ILE A 1 99 ? 8.897 8.854 3.529 1.00 94.19 99 ILE A CA 1
ATOM 832 C C . ILE A 1 99 ? 8.958 9.892 2.399 1.00 94.19 99 ILE A C 1
ATOM 834 O O . ILE A 1 99 ? 9.925 9.932 1.649 1.00 94.19 99 ILE A O 1
ATOM 838 N N . ASN A 1 100 ? 7.953 10.763 2.287 1.00 93.19 100 ASN A N 1
ATOM 839 C CA . ASN A 1 100 ? 7.929 11.817 1.273 1.00 93.19 100 ASN A CA 1
ATOM 840 C C . ASN A 1 100 ? 9.105 12.800 1.436 1.00 93.19 100 ASN A C 1
ATOM 842 O O . ASN A 1 100 ? 9.717 13.181 0.444 1.00 93.19 100 ASN A O 1
ATOM 846 N N . GLU A 1 101 ? 9.443 13.167 2.677 1.00 94.06 101 GLU A N 1
ATOM 847 C CA . GLU A 1 101 ? 10.606 14.006 3.005 1.00 94.06 101 GLU A CA 1
ATOM 848 C C . GLU A 1 101 ? 11.935 13.306 2.675 1.00 94.06 101 GLU A C 1
ATOM 850 O O . GLU A 1 101 ? 12.832 13.939 2.123 1.00 94.06 101 GLU A O 1
ATOM 855 N N . GLN A 1 102 ? 12.059 12.002 2.953 1.00 94.25 102 GLN A N 1
ATOM 856 C CA . GLN A 1 102 ? 13.244 11.215 2.581 1.00 94.25 102 GLN A CA 1
ATOM 857 C C . GLN A 1 102 ? 13.437 11.161 1.061 1.00 94.25 102 GLN A C 1
ATOM 859 O O . GLN A 1 102 ? 14.546 11.357 0.569 1.00 94.25 102 GLN A O 1
ATOM 864 N N . ILE A 1 103 ? 12.358 10.941 0.304 1.00 93.19 103 ILE A N 1
ATOM 865 C CA . ILE A 1 103 ? 12.421 10.909 -1.161 1.00 93.19 103 ILE A CA 1
ATOM 866 C C . ILE A 1 103 ? 12.825 12.283 -1.712 1.00 93.19 103 ILE A C 1
ATOM 868 O O . ILE A 1 103 ? 13.659 12.354 -2.614 1.00 93.19 103 ILE A O 1
ATOM 872 N N . GLU A 1 104 ? 12.303 13.372 -1.143 1.00 93.44 104 GLU A N 1
ATOM 873 C CA . GLU A 1 104 ? 12.704 14.731 -1.521 1.00 93.44 104 GLU A CA 1
ATOM 874 C C . GLU A 1 104 ? 14.185 14.996 -1.224 1.00 93.44 104 GLU A C 1
ATOM 876 O O . GLU A 1 104 ? 14.877 15.592 -2.051 1.00 93.44 104 GLU A O 1
ATOM 881 N N . GLU A 1 105 ? 14.703 14.519 -0.091 1.00 93.94 105 GLU A N 1
ATOM 882 C CA . GLU A 1 105 ? 16.123 14.650 0.250 1.00 93.94 105 GLU A CA 1
ATOM 883 C C . GLU A 1 105 ? 17.031 13.881 -0.726 1.00 93.94 105 GLU A C 1
ATOM 885 O O . GLU A 1 105 ? 18.063 14.407 -1.154 1.00 93.94 105 GLU A O 1
ATOM 890 N N . GLU A 1 106 ? 16.652 12.660 -1.105 1.00 93.38 106 GLU A N 1
ATOM 891 C CA . GLU A 1 106 ? 17.475 11.795 -1.958 1.00 93.38 106 GLU A CA 1
ATOM 892 C C . GLU A 1 106 ? 17.377 12.136 -3.451 1.00 93.38 106 GLU A C 1
ATOM 894 O O . GLU A 1 106 ? 18.386 12.125 -4.165 1.00 93.38 106 GLU A O 1
ATOM 899 N N . TYR A 1 107 ? 16.177 12.467 -3.928 1.00 91.50 107 TYR A N 1
ATOM 900 C CA . TYR A 1 107 ? 15.887 12.637 -5.353 1.00 91.50 107 TYR A CA 1
ATOM 901 C C . TYR A 1 107 ? 15.628 14.086 -5.765 1.00 91.50 107 TYR A C 1
ATOM 903 O O . TYR A 1 107 ? 15.612 14.382 -6.963 1.00 91.50 107 TYR A O 1
ATOM 911 N N . GLY A 1 108 ? 15.451 15.004 -4.808 1.00 88.31 108 GLY A N 1
ATOM 912 C CA . GLY A 1 108 ? 15.023 16.377 -5.088 1.00 88.31 108 GLY A CA 1
ATOM 913 C C . GLY A 1 108 ? 13.620 16.451 -5.690 1.00 88.31 108 GLY A C 1
ATOM 914 O O . GLY A 1 108 ? 13.291 17.442 -6.344 1.00 88.31 108 GLY A O 1
ATOM 915 N N . ASP A 1 109 ? 12.835 15.387 -5.524 1.00 81.56 109 ASP A N 1
ATOM 916 C CA . ASP A 1 109 ? 11.491 15.236 -6.059 1.00 81.56 109 ASP A CA 1
ATOM 917 C C . ASP A 1 109 ? 10.538 14.858 -4.932 1.00 81.56 109 ASP A C 1
ATOM 919 O O . ASP A 1 109 ? 10.886 14.095 -4.033 1.00 81.56 109 ASP A O 1
ATOM 923 N N . THR A 1 110 ? 9.326 15.386 -4.996 1.00 83.44 110 THR A N 1
ATOM 924 C CA . THR A 1 110 ? 8.295 15.114 -4.007 1.00 83.44 110 THR A CA 1
ATOM 925 C C . THR A 1 110 ? 7.218 14.289 -4.699 1.00 83.44 110 THR A C 1
ATOM 927 O O . THR A 1 110 ? 6.467 14.846 -5.504 1.00 83.44 110 THR A O 1
ATOM 930 N N . PRO A 1 111 ? 7.078 12.988 -4.383 1.00 79.62 111 PRO A N 1
ATOM 931 C CA . PRO A 1 111 ? 6.074 12.161 -5.044 1.00 79.62 111 PRO A CA 1
ATOM 932 C C . PRO A 1 111 ? 4.652 12.722 -4.889 1.00 79.62 111 PRO A C 1
ATOM 934 O O . PRO A 1 111 ? 3.808 12.495 -5.756 1.00 79.62 111 PRO A O 1
ATOM 937 N N . PHE A 1 112 ? 4.380 13.483 -3.813 1.00 77.88 112 PHE A N 1
ATOM 938 C CA . PHE A 1 112 ? 3.080 14.116 -3.579 1.00 77.88 112 PHE A CA 1
ATOM 939 C C . PHE A 1 112 ? 3.168 15.504 -2.946 1.00 77.88 112 PHE A C 1
ATOM 941 O O . PHE A 1 112 ? 3.853 15.717 -1.949 1.00 77.88 112 PHE A O 1
ATOM 948 N N . GLU A 1 113 ? 2.331 16.417 -3.440 1.00 78.44 113 GLU A N 1
ATOM 949 C CA . GLU A 1 113 ? 2.106 17.725 -2.814 1.00 78.44 113 GLU A CA 1
ATOM 950 C C . GLU A 1 113 ? 1.244 17.621 -1.541 1.00 78.44 113 GLU A C 1
ATOM 952 O O . GLU A 1 113 ? 1.437 18.381 -0.590 1.00 78.44 113 GLU A O 1
ATOM 957 N N . THR A 1 114 ? 0.284 16.683 -1.498 1.00 85.12 114 THR A N 1
ATOM 958 C CA . THR A 1 114 ? -0.607 16.473 -0.346 1.00 85.12 114 THR A CA 1
ATOM 959 C C . THR A 1 114 ? -0.902 14.991 -0.085 1.00 85.12 114 THR A C 1
ATOM 961 O O . THR A 1 114 ? -1.055 14.188 -1.000 1.00 85.12 114 THR A O 1
ATOM 964 N N . ILE A 1 115 ? -1.020 14.626 1.200 1.00 89.81 115 ILE A N 1
ATOM 965 C CA . ILE A 1 115 ? -1.448 13.288 1.652 1.00 89.81 115 ILE A CA 1
ATOM 966 C C . ILE A 1 115 ? -2.886 13.378 2.176 1.00 89.81 115 ILE A C 1
ATOM 968 O O . ILE A 1 115 ? -3.141 13.910 3.270 1.00 89.81 115 ILE A O 1
ATOM 972 N N . GLU A 1 116 ? -3.831 12.856 1.396 1.00 92.69 116 GLU A N 1
ATOM 973 C CA . GLU A 1 116 ? -5.275 13.007 1.604 1.00 92.69 116 GLU A CA 1
ATOM 974 C C . GLU A 1 116 ? -5.996 11.666 1.764 1.00 92.69 116 GLU A C 1
ATOM 976 O O . GLU A 1 116 ? -5.560 10.638 1.254 1.00 92.69 116 GLU A O 1
ATOM 981 N N . ASN A 1 117 ? -7.117 11.678 2.494 1.00 96.06 117 ASN A N 1
ATOM 982 C CA . ASN A 1 117 ? -7.991 10.513 2.593 1.00 96.06 117 ASN A CA 1
ATOM 983 C C . ASN A 1 117 ? -8.810 10.375 1.305 1.00 96.06 117 ASN A C 1
ATOM 985 O O . ASN A 1 117 ? -9.664 11.220 1.036 1.00 96.06 117 ASN A O 1
ATOM 989 N N . VAL A 1 118 ? -8.607 9.288 0.564 1.00 95.94 118 VAL A N 1
ATOM 990 C CA . VAL A 1 118 ? -9.266 9.040 -0.727 1.00 95.94 118 VAL A CA 1
ATOM 991 C C . VAL A 1 118 ? -10.365 7.975 -0.667 1.00 95.94 118 VAL A C 1
ATOM 993 O O . VAL A 1 118 ? -10.857 7.547 -1.703 1.00 95.94 118 VAL A O 1
ATOM 996 N N . ILE A 1 119 ? -10.799 7.543 0.523 1.00 94.44 119 ILE A N 1
ATOM 997 C CA . ILE A 1 119 ? -11.697 6.378 0.666 1.00 94.44 119 ILE A CA 1
ATOM 998 C C . ILE A 1 119 ? -13.045 6.505 -0.061 1.00 94.44 119 ILE A C 1
ATOM 1000 O O . ILE A 1 119 ? -13.629 5.501 -0.454 1.00 94.44 119 ILE A O 1
ATOM 1004 N N . ASN A 1 120 ? -13.546 7.731 -0.226 1.00 92.75 120 ASN A N 1
ATOM 1005 C CA . ASN A 1 120 ? -14.808 8.016 -0.916 1.00 92.75 120 ASN A CA 1
ATOM 1006 C C . ASN A 1 120 ? -14.595 8.585 -2.327 1.00 92.75 120 ASN A C 1
ATOM 1008 O O . ASN A 1 120 ? -15.563 8.999 -2.973 1.00 92.75 120 ASN A O 1
ATOM 1012 N N . ASN A 1 121 ? -13.345 8.656 -2.787 1.00 94.69 121 ASN A N 1
ATOM 1013 C CA . ASN A 1 121 ? -13.037 9.109 -4.133 1.00 94.69 121 ASN A CA 1
ATOM 1014 C C . ASN A 1 121 ? -13.413 8.016 -5.139 1.00 94.69 121 ASN A C 1
ATOM 1016 O O . ASN A 1 121 ? -13.572 6.848 -4.795 1.00 94.69 121 ASN A O 1
ATOM 1020 N N . LYS A 1 122 ? -13.583 8.424 -6.395 1.00 90.44 122 LYS A N 1
ATOM 1021 C CA . LYS A 1 122 ? -13.756 7.512 -7.528 1.00 90.44 122 LYS A CA 1
ATOM 1022 C C . LYS A 1 122 ? -12.448 7.419 -8.302 1.00 90.44 122 LYS A C 1
ATOM 1024 O O . LYS A 1 122 ? -11.641 8.346 -8.229 1.00 90.44 122 LYS A O 1
ATOM 1029 N N . ASP A 1 123 ? -12.291 6.346 -9.071 1.00 89.44 123 ASP A N 1
ATOM 1030 C CA . ASP A 1 123 ? -11.156 6.133 -9.976 1.00 89.44 123 ASP A CA 1
ATOM 1031 C C . ASP A 1 123 ? -9.800 6.105 -9.239 1.00 89.44 123 ASP A C 1
ATOM 1033 O O . ASP A 1 123 ? -8.770 6.573 -9.745 1.00 89.44 123 ASP A O 1
ATOM 1037 N N . THR A 1 124 ? -9.813 5.546 -8.026 1.00 94.50 124 THR A N 1
ATOM 1038 C CA . THR A 1 124 ? -8.644 5.404 -7.148 1.00 94.50 124 THR A CA 1
ATOM 1039 C C . THR A 1 124 ? -7.643 4.374 -7.693 1.00 94.50 124 THR A C 1
ATOM 1041 O O . THR A 1 124 ? -7.962 3.585 -8.590 1.00 94.50 124 THR A O 1
ATOM 1044 N N . LEU A 1 125 ? -6.403 4.361 -7.190 1.00 93.12 125 LEU A N 1
ATOM 1045 C CA . LEU A 1 125 ? -5.432 3.304 -7.509 1.00 93.12 125 LEU A CA 1
ATOM 1046 C C . LEU A 1 125 ? -5.978 1.933 -7.125 1.00 93.12 125 LEU A C 1
ATOM 1048 O O . LEU A 1 125 ? -5.823 0.980 -7.890 1.00 93.12 125 LEU A O 1
ATOM 1052 N N . LEU A 1 126 ? -6.676 1.844 -5.993 1.00 94.94 126 LEU A N 1
ATOM 1053 C CA . LEU A 1 126 ? -7.344 0.618 -5.596 1.00 94.94 126 LEU A CA 1
ATOM 1054 C C . LEU A 1 126 ? -8.366 0.150 -6.639 1.00 94.94 126 LEU A C 1
ATOM 1056 O O . LEU A 1 126 ? -8.304 -1.010 -7.039 1.00 94.94 126 LEU A O 1
ATOM 1060 N N . ASP A 1 127 ? -9.256 1.030 -7.109 1.00 93.31 127 ASP A N 1
ATOM 1061 C CA . ASP A 1 127 ? -10.261 0.680 -8.127 1.00 93.31 127 ASP A CA 1
ATOM 1062 C C . ASP A 1 127 ? -9.582 0.116 -9.384 1.00 93.31 127 ASP A C 1
ATOM 1064 O O . ASP A 1 127 ? -9.935 -0.960 -9.872 1.00 93.31 127 ASP A O 1
ATOM 1068 N N . LYS A 1 128 ? -8.515 0.783 -9.841 1.00 92.44 128 LYS A N 1
ATOM 1069 C CA . LYS A 1 128 ? -7.721 0.356 -11.004 1.00 92.44 128 LYS A CA 1
ATOM 1070 C C . LYS A 1 128 ? -7.077 -1.015 -10.800 1.00 92.44 128 LYS A C 1
ATOM 1072 O O . LYS A 1 128 ? -7.014 -1.803 -11.745 1.00 92.44 128 LYS A O 1
ATOM 1077 N N . PHE A 1 129 ? -6.571 -1.311 -9.601 1.00 92.00 129 PHE A N 1
ATOM 1078 C CA . PHE A 1 129 ? -5.966 -2.611 -9.305 1.00 92.00 129 PHE A CA 1
ATOM 1079 C C . PHE A 1 129 ? -7.007 -3.728 -9.255 1.00 92.00 129 PHE A C 1
ATOM 1081 O O . PHE A 1 129 ? -6.765 -4.793 -9.826 1.00 92.00 129 PHE A O 1
ATOM 1088 N N . LEU A 1 130 ? -8.166 -3.483 -8.639 1.00 91.12 130 LEU A N 1
ATOM 1089 C CA . LEU A 1 130 ? -9.260 -4.454 -8.565 1.00 91.12 130 LEU A CA 1
ATOM 1090 C C . LEU A 1 130 ? -9.789 -4.812 -9.955 1.00 91.12 130 LEU A C 1
ATOM 1092 O O . LEU A 1 130 ? -9.945 -5.992 -10.266 1.00 91.12 130 LEU A O 1
ATOM 1096 N N . GLU A 1 131 ? -10.001 -3.811 -10.812 1.00 89.62 131 GLU A N 1
ATOM 1097 C CA . GLU A 1 131 ? -10.455 -4.019 -12.189 1.00 89.62 131 GLU A CA 1
ATOM 1098 C C . GLU A 1 131 ? -9.428 -4.787 -13.026 1.00 89.62 131 GLU A C 1
ATOM 1100 O O . GLU A 1 131 ? -9.774 -5.749 -13.714 1.00 89.62 131 GLU A O 1
ATOM 1105 N N . ARG A 1 132 ? -8.152 -4.388 -12.960 1.00 87.50 132 ARG A N 1
ATOM 1106 C CA . ARG A 1 132 ? -7.092 -4.981 -13.787 1.00 87.50 132 ARG A CA 1
ATOM 1107 C C . ARG A 1 132 ? -6.792 -6.431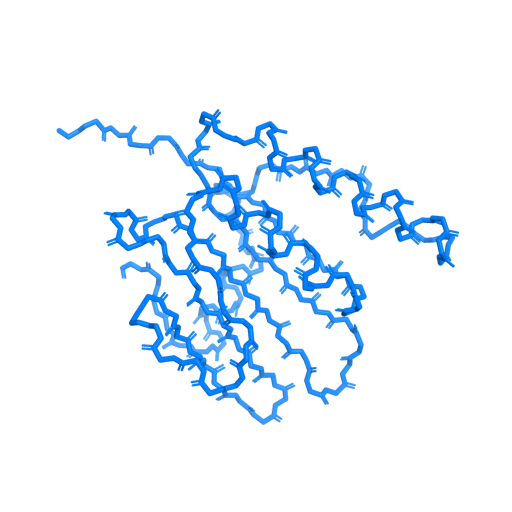 -13.415 1.00 87.50 132 ARG A C 1
ATOM 1109 O O . ARG A 1 132 ? -6.553 -7.244 -14.304 1.00 87.50 132 ARG A O 1
ATOM 1116 N N . HIS A 1 133 ? -6.779 -6.744 -12.121 1.00 85.19 133 HIS A N 1
ATOM 1117 C CA . HIS A 1 133 ? -6.410 -8.071 -11.608 1.00 85.19 133 HIS A CA 1
ATOM 1118 C C . HIS A 1 133 ? -7.619 -8.951 -11.284 1.00 85.19 133 HIS A C 1
ATOM 1120 O O . HIS A 1 133 ? -7.447 -10.108 -10.908 1.00 85.19 133 HIS A O 1
ATOM 1126 N N . ASN A 1 134 ? -8.836 -8.428 -11.465 1.00 86.00 134 ASN A N 1
ATOM 1127 C CA . ASN A 1 134 ? -10.100 -9.138 -11.287 1.00 86.00 134 ASN A CA 1
ATOM 1128 C C . ASN A 1 134 ? -10.197 -9.865 -9.930 1.00 86.00 134 ASN A C 1
ATOM 1130 O O . ASN A 1 134 ? -10.565 -11.042 -9.861 1.00 86.00 134 ASN A O 1
ATOM 1134 N N . PHE A 1 135 ? -9.851 -9.164 -8.847 1.00 85.38 135 PHE A N 1
ATOM 1135 C CA . PHE A 1 135 ? -10.006 -9.657 -7.477 1.00 85.38 135 PHE A CA 1
ATOM 1136 C C . PHE A 1 135 ? -10.869 -8.716 -6.637 1.00 85.38 135 PHE A C 1
ATOM 1138 O O . PHE A 1 135 ? -11.119 -7.573 -7.011 1.00 85.38 135 PHE A O 1
ATOM 1145 N N . SER A 1 136 ? -11.341 -9.222 -5.495 1.00 83.62 136 SER A N 1
ATOM 1146 C CA . SER A 1 136 ? -12.131 -8.456 -4.533 1.00 83.62 136 SER A CA 1
ATOM 1147 C C . SER A 1 136 ? -11.404 -8.339 -3.197 1.00 83.62 136 SER A C 1
ATOM 1149 O O . SER A 1 136 ? -10.709 -9.257 -2.756 1.00 83.62 136 SER A O 1
ATOM 1151 N N . ILE A 1 137 ? -11.593 -7.197 -2.542 1.00 82.69 137 ILE A N 1
ATOM 1152 C CA . ILE A 1 137 ? -11.094 -6.919 -1.192 1.00 82.69 137 ILE A CA 1
ATOM 1153 C C . ILE A 1 137 ? -12.158 -7.110 -0.108 1.00 82.69 137 ILE A C 1
ATOM 1155 O O . ILE A 1 137 ? -11.808 -7.025 1.072 1.00 82.69 137 ILE A O 1
ATOM 1159 N N . ASP A 1 138 ? -13.399 -7.410 -0.495 1.00 72.69 138 ASP A N 1
ATOM 1160 C CA . ASP A 1 138 ? -14.470 -7.785 0.436 1.00 72.69 138 ASP A CA 1
ATOM 1161 C C . ASP A 1 138 ? -14.210 -9.131 1.137 1.00 72.69 138 ASP A C 1
ATOM 1163 O O . ASP A 1 138 ? -13.383 -9.942 0.643 1.00 72.69 138 ASP A O 1
#

Foldseek 3Di:
DPDFAKFKWKFKDFQVCVVVLCVQLCVLQVFDDDPDPPDPDPQWDWQDDPFWIWIWRARPVHLQFTKIKIGGPPDRMIMIMGMHTPVSVVVNVVSVVVVQVVCCVVPVDGRDPDTDGCPVPPPDPVVVCCVVRVDDSD

Sequence (138 aa):
MEQIALVQYEYEFPNEFTDELVEQIGGIMNIPVDLTKDNKMRHIQDYESETEIIRLIKDPIEPKTFILIKYNKTDWYYAIVIRCREEIHQKIKQVLIGINEQIEEEYGDTPFETIENVINNKDTLLDKFLERHNFSID